Protein AF-A0A2G9SSU2-F1 (afdb_monomer)

Mean predicted aligned error: 5.49 Å

pLDDT: mean 85.01, std 10.03, range [40.97, 94.62]

Foldseek 3Di:
DVQLVVLVVVVVVVDDQFLWAFPPPDDDDDDSQDPDPTTGSHDDDDCPPPVVCVVVSVVVSVVRRCVVVVVPDDD

Radius of gyration: 13.41 Å; Cα contacts (8 Å, |Δi|>4): 74; chains: 1; bounding box: 28×36×28 Å

Secondary structur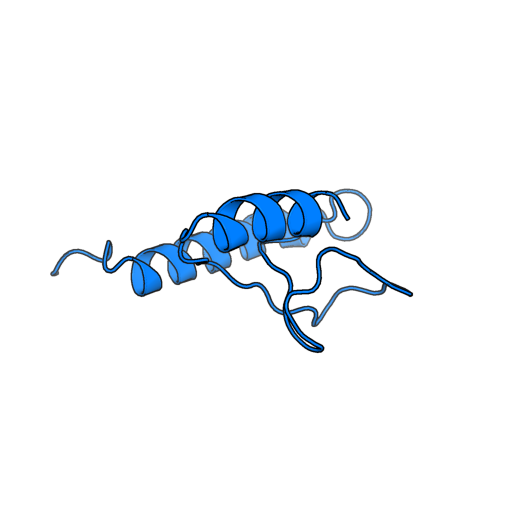e (DSSP, 8-state):
-HHHHHHHHHHTTTPPP---EE-TT---S--TTBSSSSEESS----TTT-GGGHHHHHHHHHHHHHHHTT-S---

Sequence (75 aa):
DAIGAIANAVVARGAQAFGLWPRAGYEFEQSKGLYDEQHFWGLVLDFENQSDLTDQRIKQWCAQIREELGIDAQA

Structure (mmCIF, N/CA/C/O backbone):
data_AF-A0A2G9SSU2-F1
#
_entry.id   AF-A0A2G9SSU2-F1
#
loop_
_atom_site.group_PDB
_atom_site.id
_atom_site.type_symbol
_atom_site.label_atom_id
_atom_site.label_alt_id
_atom_site.label_comp_id
_atom_site.label_asym_id
_atom_site.label_entity_id
_atom_site.label_seq_id
_atom_site.pdbx_PDB_ins_code
_atom_site.Cartn_x
_atom_site.Cartn_y
_atom_site.Cartn_z
_atom_site.occupancy
_atom_site.B_iso_or_equiv
_atom_site.auth_seq_id
_atom_site.auth_comp_id
_atom_site.auth_asym_id
_atom_site.auth_atom_id
_atom_site.pdbx_PDB_model_num
ATOM 1 N N . ASP A 1 1 ? 7.172 -9.801 -1.926 1.00 64.69 1 ASP A N 1
ATOM 2 C CA . ASP A 1 1 ? 6.738 -10.979 -1.136 1.00 64.69 1 ASP A CA 1
ATOM 3 C C . ASP A 1 1 ? 6.608 -10.785 0.370 1.00 64.69 1 ASP A C 1
ATOM 5 O O . ASP A 1 1 ? 5.569 -11.160 0.900 1.00 64.69 1 ASP A O 1
ATOM 9 N N . ALA A 1 2 ? 7.592 -10.212 1.075 1.00 80.31 2 ALA A N 1
ATOM 10 C CA . ALA A 1 2 ? 7.544 -10.084 2.542 1.00 80.31 2 ALA A CA 1
ATOM 11 C C . ALA A 1 2 ? 6.273 -9.390 3.080 1.00 80.31 2 ALA A C 1
ATOM 13 O O . ALA A 1 2 ? 5.721 -9.823 4.088 1.00 80.31 2 ALA A O 1
ATOM 14 N N . ILE A 1 3 ? 5.770 -8.375 2.366 1.00 80.81 3 ILE A N 1
ATOM 15 C CA . ILE A 1 3 ? 4.560 -7.621 2.732 1.00 80.81 3 ILE A CA 1
ATOM 16 C C . ILE A 1 3 ? 3.357 -8.553 2.934 1.00 80.81 3 ILE A C 1
ATOM 18 O O . ILE A 1 3 ? 2.686 -8.475 3.959 1.00 80.81 3 ILE A O 1
ATOM 22 N N . GLY A 1 4 ? 3.113 -9.486 2.010 1.00 81.31 4 GLY A N 1
ATOM 23 C CA . GLY A 1 4 ? 1.966 -10.388 2.124 1.00 81.31 4 GLY A CA 1
ATOM 24 C C . GLY A 1 4 ? 2.131 -11.437 3.217 1.00 81.31 4 GLY A C 1
ATOM 25 O O . GLY A 1 4 ? 1.158 -11.798 3.871 1.00 81.31 4 GLY A O 1
ATOM 26 N N . ALA A 1 5 ? 3.358 -11.889 3.492 1.00 85.38 5 ALA A N 1
ATOM 27 C CA . ALA A 1 5 ? 3.610 -12.791 4.616 1.00 85.38 5 ALA A CA 1
ATOM 28 C C . ALA A 1 5 ? 3.291 -12.119 5.965 1.00 85.38 5 ALA A C 1
ATOM 30 O O . ALA A 1 5 ? 2.656 -12.733 6.823 1.00 85.38 5 ALA A O 1
ATOM 31 N N . ILE A 1 6 ? 3.687 -10.852 6.130 1.00 85.44 6 ILE A N 1
ATOM 32 C CA . ILE A 1 6 ? 3.399 -10.060 7.333 1.00 85.44 6 ILE A CA 1
ATOM 33 C C . ILE A 1 6 ? 1.893 -9.811 7.453 1.00 85.44 6 ILE A C 1
ATOM 35 O O . ILE A 1 6 ? 1.312 -10.109 8.496 1.00 85.44 6 ILE A O 1
ATOM 39 N N . ALA A 1 7 ? 1.256 -9.330 6.382 1.00 86.50 7 ALA A N 1
ATOM 40 C CA . ALA A 1 7 ? -0.170 -9.018 6.367 1.00 86.50 7 ALA A CA 1
ATOM 41 C C . ALA A 1 7 ? -1.034 -10.246 6.691 1.00 86.50 7 ALA A C 1
ATOM 43 O O . ALA A 1 7 ? -1.869 -10.199 7.593 1.00 86.50 7 ALA A O 1
ATOM 44 N N . ASN A 1 8 ? -0.760 -11.386 6.052 1.00 85.69 8 ASN A N 1
ATOM 45 C CA . ASN A 1 8 ? -1.475 -12.631 6.329 1.00 85.69 8 ASN A CA 1
ATOM 46 C C . ASN A 1 8 ? -1.324 -13.070 7.794 1.00 85.69 8 ASN A C 1
ATOM 48 O O . ASN A 1 8 ? -2.294 -13.510 8.410 1.00 85.69 8 ASN A O 1
ATOM 52 N N . ALA A 1 9 ? -0.131 -12.926 8.382 1.00 89.25 9 ALA A N 1
ATOM 53 C CA . ALA A 1 9 ? 0.111 -13.314 9.769 1.00 89.25 9 ALA A CA 1
ATOM 54 C C . ALA A 1 9 ? -0.663 -12.450 10.781 1.00 89.25 9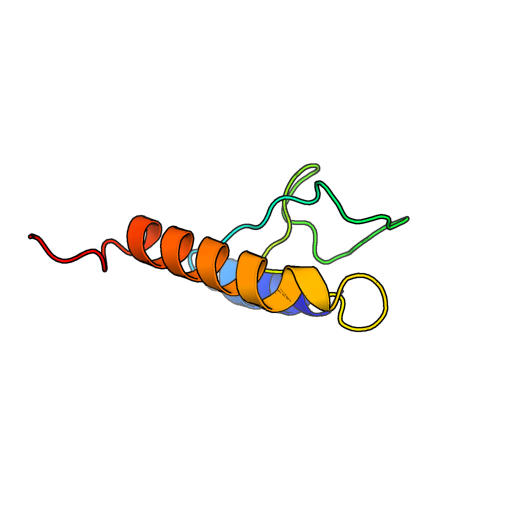 ALA A C 1
ATOM 56 O O . ALA A 1 9 ? -1.106 -12.976 11.807 1.00 89.25 9 ALA A O 1
ATOM 57 N N . VAL A 1 10 ? -0.822 -11.150 10.518 1.00 88.38 10 VAL A N 1
ATOM 58 C CA . VAL A 1 10 ? -1.551 -10.240 11.417 1.00 88.38 10 VAL A CA 1
ATOM 59 C C . VAL A 1 10 ? -3.062 -10.324 11.211 1.00 88.38 10 VAL A C 1
ATOM 61 O O . VAL A 1 10 ? -3.799 -10.411 12.192 1.00 88.38 10 VAL A O 1
ATOM 64 N N . VAL A 1 11 ? -3.534 -10.403 9.963 1.00 88.62 11 VAL A N 1
ATOM 65 C CA . VAL A 1 11 ? -4.968 -10.523 9.646 1.00 88.62 11 VAL A CA 1
ATOM 66 C C . VAL A 1 11 ? -5.534 -11.841 10.173 1.00 88.62 11 VAL A C 1
ATOM 68 O O . VAL A 1 11 ? -6.605 -11.851 10.775 1.00 88.62 11 VAL A O 1
ATOM 71 N N . ALA A 1 12 ? -4.777 -12.941 10.082 1.00 90.56 12 ALA A N 1
ATOM 72 C CA . ALA A 1 12 ? -5.167 -14.223 10.678 1.00 90.56 12 ALA A CA 1
ATOM 73 C C . ALA A 1 12 ? -5.356 -14.167 12.209 1.00 90.56 12 ALA A C 1
ATOM 75 O O . ALA A 1 12 ? -5.951 -15.072 12.789 1.00 90.56 12 ALA A O 1
ATOM 76 N N . ARG A 1 13 ? -4.854 -13.119 12.875 1.00 93.75 13 ARG A N 1
ATOM 77 C CA . ARG A 1 13 ? -5.000 -12.877 14.319 1.00 93.75 13 ARG A CA 1
ATOM 78 C C . ARG A 1 13 ? -6.065 -11.824 14.649 1.00 93.75 13 ARG A C 1
ATOM 80 O O . ARG A 1 13 ? -6.147 -11.394 15.794 1.00 93.75 13 ARG A O 1
AT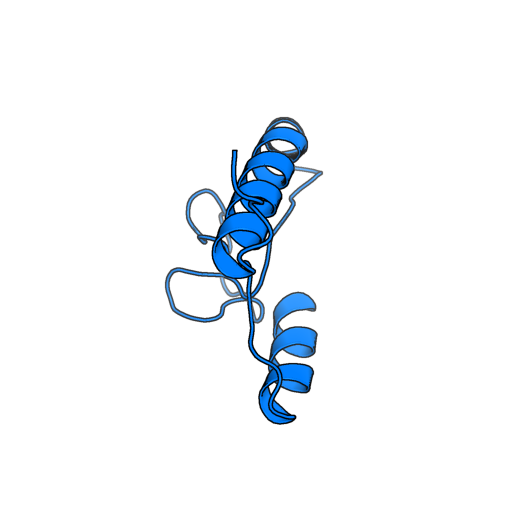OM 87 N N . GLY A 1 14 ? -6.876 -11.422 13.670 1.00 91.31 14 GLY A N 1
ATOM 88 C CA . GLY A 1 14 ? -7.955 -10.448 13.842 1.00 91.31 14 GLY A CA 1
ATOM 89 C C . GLY A 1 14 ? -7.530 -8.992 13.651 1.00 91.31 14 GLY A C 1
ATOM 90 O O . GLY A 1 14 ? -8.301 -8.097 13.989 1.00 91.31 14 GLY A O 1
ATOM 91 N N . ALA A 1 15 ? -6.328 -8.731 13.123 1.00 89.00 15 ALA A N 1
ATOM 92 C CA . ALA A 1 15 ? -5.954 -7.377 12.734 1.00 89.00 15 ALA A CA 1
ATOM 93 C C . ALA A 1 15 ? -6.746 -6.932 11.497 1.00 89.00 15 ALA A C 1
ATOM 95 O O . ALA A 1 15 ? -6.944 -7.705 10.558 1.00 89.00 15 ALA A O 1
ATOM 96 N N . GLN A 1 16 ? -7.147 -5.664 11.479 1.00 86.88 16 GLN A N 1
ATOM 97 C CA . GLN A 1 16 ? -7.699 -5.014 10.297 1.00 86.88 16 GLN A CA 1
ATOM 98 C C . GLN A 1 16 ? -6.557 -4.410 9.473 1.00 86.88 16 GLN A C 1
ATOM 100 O O . GLN A 1 16 ? -5.683 -3.737 10.021 1.00 86.88 16 GLN A O 1
ATOM 105 N N . ALA A 1 17 ? -6.550 -4.676 8.168 1.00 87.00 17 ALA A N 1
ATOM 106 C CA . ALA A 1 17 ? -5.583 -4.092 7.247 1.00 87.00 17 ALA A CA 1
ATOM 107 C C . ALA A 1 17 ? -6.061 -2.715 6.763 1.00 87.00 17 ALA A C 1
ATOM 109 O O . ALA A 1 17 ? -7.243 -2.534 6.475 1.00 87.00 17 ALA A O 1
ATOM 110 N N . PHE A 1 18 ? -5.117 -1.784 6.654 1.00 89.44 18 PHE A N 1
ATOM 111 C CA . PHE A 1 18 ? -5.291 -0.423 6.151 1.00 89.44 18 PHE A CA 1
ATOM 112 C C . PHE A 1 18 ? -4.147 -0.104 5.182 1.00 89.44 18 PHE A C 1
ATOM 114 O O . PHE A 1 18 ? -3.078 -0.716 5.260 1.00 89.44 18 PHE A O 1
ATOM 121 N N . GLY A 1 19 ? -4.354 0.851 4.282 1.00 91.00 19 GLY A N 1
ATOM 122 C CA . GLY A 1 19 ? -3.359 1.304 3.321 1.00 91.00 19 GLY A CA 1
ATOM 123 C C . GLY A 1 19 ? -3.123 0.312 2.186 1.00 91.00 19 GLY A C 1
ATOM 124 O O . GLY A 1 19 ? -1.980 0.159 1.749 1.00 91.00 19 GLY A O 1
ATOM 125 N N . LEU A 1 20 ? -4.173 -0.375 1.719 1.0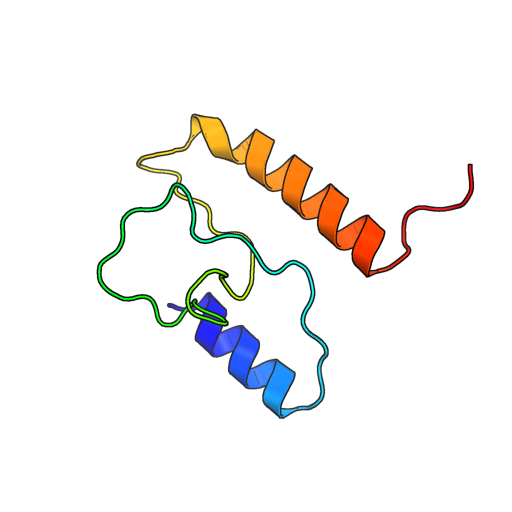0 92.81 20 LEU A N 1
ATOM 126 C CA . LEU A 1 20 ? -4.094 -1.199 0.509 1.00 92.81 20 LEU A CA 1
ATOM 127 C C . LEU A 1 20 ? -3.619 -0.338 -0.665 1.00 92.81 20 LEU A C 1
ATOM 129 O O . LEU A 1 20 ? -4.105 0.774 -0.856 1.00 92.81 20 LEU A O 1
ATOM 133 N N . TRP A 1 21 ? -2.670 -0.836 -1.453 1.00 93.50 21 TRP A N 1
ATOM 134 C CA . TRP A 1 21 ? -2.001 -0.020 -2.469 1.00 93.50 21 TRP A CA 1
ATOM 135 C C . TRP A 1 21 ? -2.238 -0.563 -3.878 1.00 93.50 21 TRP A C 1
ATOM 137 O O . TRP A 1 21 ? -2.047 -1.759 -4.086 1.00 93.50 21 TRP A O 1
ATOM 147 N N . PRO A 1 22 ? -2.622 0.255 -4.872 1.00 91.38 22 PRO A N 1
ATOM 148 C CA . PRO A 1 22 ? -2.887 -0.236 -6.220 1.00 91.38 22 PRO A CA 1
ATOM 149 C C . PRO A 1 22 ? -1.642 -0.865 -6.858 1.00 91.38 22 PRO A C 1
ATOM 151 O O . PRO A 1 22 ? -0.535 -0.331 -6.781 1.00 91.38 22 PRO A O 1
ATOM 154 N N . ARG A 1 23 ? -1.837 -1.982 -7.569 1.00 89.56 23 ARG A N 1
ATOM 155 C CA . ARG A 1 23 ? -0.781 -2.630 -8.366 1.00 89.56 23 ARG A CA 1
ATOM 156 C C . ARG A 1 23 ? -0.441 -1.884 -9.654 1.00 89.56 23 ARG A C 1
ATOM 158 O O . ARG A 1 23 ? 0.512 -2.247 -10.342 1.00 89.56 23 ARG A O 1
ATOM 165 N N . ALA A 1 24 ? -1.273 -0.918 -10.037 1.00 86.88 24 ALA A N 1
ATOM 166 C CA . ALA A 1 24 ? -1.096 -0.148 -11.257 1.00 86.88 24 ALA A CA 1
ATOM 167 C C . ALA A 1 24 ? 0.234 0.621 -11.212 1.00 86.88 24 ALA A C 1
ATOM 169 O O . ALA A 1 24 ? 0.570 1.245 -10.208 1.00 86.88 24 ALA A O 1
ATOM 170 N N . GLY A 1 25 ? 0.994 0.572 -12.308 1.00 81.38 25 GLY A N 1
ATOM 171 C CA . GLY A 1 25 ? 2.307 1.219 -12.397 1.00 81.38 25 GLY A CA 1
ATOM 172 C C . GLY A 1 25 ? 3.481 0.384 -11.876 1.00 81.38 25 GLY A C 1
ATOM 173 O O . GLY A 1 25 ? 4.577 0.928 -11.756 1.00 81.38 25 GLY A O 1
ATOM 174 N N . TYR A 1 26 ? 3.278 -0.908 -11.599 1.00 83.25 26 TYR A N 1
ATOM 175 C CA . TYR A 1 26 ? 4.345 -1.872 -11.311 1.00 83.25 26 TYR A CA 1
ATOM 176 C C . TYR A 1 26 ? 4.300 -3.024 -12.320 1.00 83.25 26 TYR A C 1
ATOM 178 O O . TYR A 1 26 ? 3.230 -3.579 -12.585 1.00 83.25 26 TYR A O 1
ATOM 186 N N . GLU A 1 27 ? 5.462 -3.417 -12.839 1.00 78.00 27 GLU A N 1
ATOM 187 C CA . GLU A 1 27 ? 5.621 -4.619 -13.658 1.00 78.00 27 GLU A CA 1
ATOM 188 C C . GLU A 1 27 ? 6.180 -5.752 -12.796 1.00 78.00 27 GLU A C 1
ATOM 190 O O . GLU A 1 27 ? 7.228 -5.618 -12.169 1.00 78.00 27 GLU A O 1
ATOM 195 N N . PHE A 1 28 ? 5.450 -6.862 -12.717 1.00 79.50 28 PHE A N 1
ATOM 196 C CA . PHE A 1 28 ? 5.859 -8.053 -11.976 1.00 79.50 28 PHE A CA 1
ATOM 197 C C . PHE A 1 28 ? 5.121 -9.286 -12.509 1.00 79.50 28 PHE A C 1
ATOM 199 O O . PHE A 1 28 ? 3.974 -9.182 -12.947 1.00 79.50 28 PHE A O 1
ATOM 206 N N . GLU A 1 29 ? 5.759 -10.457 -12.440 1.00 70.88 29 GLU A N 1
ATOM 207 C CA . GLU A 1 29 ? 5.173 -11.716 -12.925 1.00 70.88 29 GLU A CA 1
ATOM 208 C C . GLU A 1 29 ? 4.186 -12.317 -11.913 1.00 70.88 29 GLU A C 1
ATOM 210 O O . GLU A 1 29 ? 3.020 -12.549 -12.226 1.00 70.88 29 GLU A O 1
ATOM 215 N N . GLN A 1 30 ? 4.627 -12.522 -10.670 1.00 69.75 30 GLN A N 1
ATOM 216 C CA . GLN A 1 30 ? 3.794 -12.926 -9.536 1.00 69.75 30 GLN A CA 1
ATOM 217 C C . GLN A 1 30 ? 4.329 -12.281 -8.258 1.00 69.75 30 GLN A C 1
ATOM 219 O O . GLN A 1 30 ? 5.537 -12.183 -8.063 1.00 69.75 30 GLN A O 1
ATOM 224 N N . SER A 1 31 ? 3.431 -11.848 -7.372 1.00 76.44 31 SER A N 1
ATOM 225 C CA . SER A 1 31 ? 3.806 -11.290 -6.073 1.00 76.44 31 SER A CA 1
ATOM 226 C C . SER A 1 31 ? 2.913 -11.863 -4.988 1.00 76.44 31 SER A C 1
ATOM 228 O O . SER A 1 31 ? 1.693 -11.709 -5.030 1.00 76.44 31 SER A O 1
ATOM 230 N N . LYS A 1 32 ? 3.525 -12.457 -3.959 1.00 75.44 32 LYS A N 1
ATOM 231 C CA . LYS A 1 32 ? 2.818 -12.867 -2.733 1.00 75.44 32 LYS A CA 1
ATOM 232 C C . LYS A 1 32 ? 2.372 -11.669 -1.896 1.00 75.44 32 LYS A C 1
ATOM 234 O O . LYS A 1 32 ? 1.718 -11.857 -0.881 1.00 75.44 32 LYS A O 1
ATOM 239 N N . GLY A 1 33 ? 2.766 -10.453 -2.281 1.00 79.25 33 GLY A N 1
ATOM 240 C CA . GLY A 1 33 ? 2.343 -9.207 -1.646 1.00 79.25 33 GLY A CA 1
ATOM 241 C C . GLY A 1 33 ? 0.965 -8.713 -2.080 1.00 79.25 33 GLY A C 1
ATOM 242 O O . GLY A 1 33 ? 0.511 -7.712 -1.530 1.00 79.25 33 GLY A O 1
ATOM 243 N N . LEU A 1 34 ? 0.323 -9.369 -3.051 1.00 83.38 34 LEU A N 1
ATOM 244 C CA . LEU A 1 34 ? -1.024 -9.023 -3.494 1.00 83.38 34 LEU A CA 1
ATOM 245 C C . LEU A 1 34 ? -2.074 -9.417 -2.445 1.00 83.38 34 LEU A C 1
ATOM 247 O O . LEU A 1 34 ? -2.057 -10.529 -1.917 1.00 83.38 34 LEU A O 1
ATOM 251 N N . TYR A 1 35 ? -2.959 -8.471 -2.150 1.00 83.31 35 TYR A N 1
ATOM 252 C CA . TYR A 1 35 ? -4.190 -8.672 -1.394 1.00 83.31 35 TYR A CA 1
ATOM 253 C C . TYR A 1 35 ? -5.264 -9.305 -2.284 1.00 83.31 35 TYR A C 1
ATOM 255 O O . TYR A 1 35 ? -5.872 -10.307 -1.915 1.00 83.31 35 TYR A O 1
ATOM 263 N N . ASP A 1 36 ? -5.439 -8.741 -3.478 1.00 85.62 36 ASP A N 1
ATOM 264 C CA . ASP A 1 36 ? -6.346 -9.205 -4.525 1.00 85.62 36 ASP A CA 1
ATOM 265 C C . ASP A 1 36 ? -5.674 -9.042 -5.907 1.00 85.62 36 ASP A C 1
ATOM 267 O O . ASP A 1 36 ? -4.463 -8.839 -6.011 1.00 85.62 36 ASP A O 1
ATOM 271 N N . GLU A 1 37 ? -6.434 -9.146 -6.998 1.00 8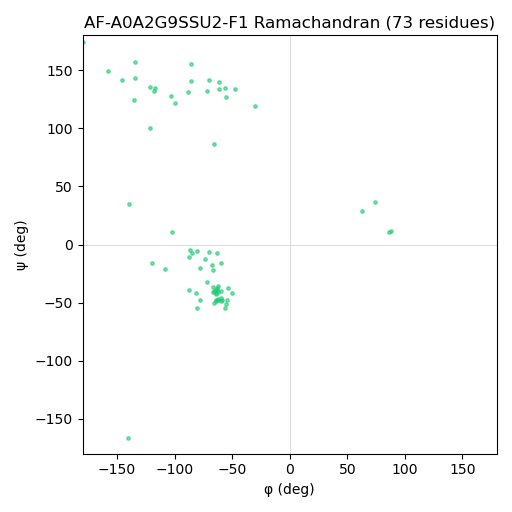4.12 37 GLU A N 1
ATOM 272 C CA . GLU A 1 37 ? -5.885 -9.006 -8.353 1.00 84.12 37 GLU A CA 1
ATOM 273 C C . GLU A 1 37 ? -5.397 -7.583 -8.687 1.00 84.12 37 GLU A C 1
ATOM 275 O O . GLU A 1 37 ? -4.630 -7.409 -9.638 1.00 84.12 37 GLU A O 1
ATOM 280 N N . GLN A 1 38 ? -5.814 -6.571 -7.920 1.00 87.25 38 GLN A N 1
ATOM 281 C CA . GLN A 1 38 ? -5.632 -5.143 -8.195 1.00 87.25 38 GLN A CA 1
ATOM 282 C C . GLN A 1 38 ? -4.834 -4.386 -7.118 1.00 87.25 38 GLN A C 1
ATOM 284 O O . GLN A 1 38 ? -4.331 -3.296 -7.399 1.00 87.25 38 GLN A O 1
ATOM 289 N N . HIS A 1 39 ? -4.653 -4.947 -5.924 1.00 89.25 39 HIS A N 1
ATOM 290 C CA . HIS A 1 39 ? -4.093 -4.264 -4.763 1.00 89.25 39 HIS A CA 1
ATOM 291 C C . HIS A 1 39 ? -3.039 -5.109 -4.050 1.00 89.25 39 HIS A C 1
ATOM 293 O O . HIS A 1 39 ? -3.165 -6.321 -3.890 1.00 89.25 39 HIS A O 1
ATOM 299 N N . PHE A 1 40 ? -2.004 -4.440 -3.558 1.00 90.62 40 PHE A N 1
ATOM 300 C CA . PHE A 1 40 ? -1.062 -4.943 -2.575 1.00 90.62 40 PHE A CA 1
ATOM 301 C C . PHE A 1 40 ? -1.585 -4.723 -1.158 1.00 90.62 40 PHE A C 1
ATOM 303 O O . PHE A 1 40 ? -2.320 -3.777 -0.883 1.00 90.62 40 PHE A O 1
ATOM 310 N N . TRP A 1 41 ? -1.102 -5.549 -0.233 1.00 89.25 41 TRP A N 1
ATOM 311 C CA . TRP A 1 41 ? -1.349 -5.414 1.205 1.00 89.25 41 TRP A CA 1
ATOM 312 C C . TRP A 1 41 ? -0.785 -4.125 1.840 1.00 89.25 41 TRP A C 1
ATOM 314 O O . TRP A 1 41 ? -1.026 -3.878 3.017 1.00 89.25 41 TRP A O 1
ATOM 324 N N . GLY A 1 42 ? -0.010 -3.328 1.100 1.00 90.00 42 GLY A N 1
ATOM 325 C CA . GLY A 1 42 ? 0.608 -2.092 1.576 1.00 90.00 42 GLY A CA 1
ATOM 326 C C . GLY A 1 42 ? 1.421 -1.397 0.485 1.00 90.00 42 GLY A C 1
ATOM 327 O O . GLY A 1 42 ? 1.608 -1.952 -0.601 1.00 90.00 42 GLY A O 1
ATOM 328 N N . LEU A 1 43 ? 1.926 -0.197 0.784 1.00 91.25 43 LEU A N 1
ATOM 329 C CA . LEU A 1 43 ? 2.748 0.590 -0.136 1.00 91.25 43 LEU A CA 1
ATOM 330 C C . LEU A 1 43 ? 3.971 -0.197 -0.623 1.00 91.25 43 LEU A C 1
ATOM 332 O O . LEU A 1 43 ? 4.785 -0.677 0.168 1.00 91.25 43 LEU A O 1
ATOM 336 N N . VAL A 1 44 ? 4.123 -0.266 -1.944 1.00 89.56 44 VAL A N 1
ATOM 337 C CA . VAL A 1 44 ? 5.299 -0.840 -2.600 1.00 89.56 44 VAL A CA 1
ATOM 338 C C . VAL A 1 44 ? 6.183 0.294 -3.106 1.00 89.56 44 VAL A C 1
ATOM 340 O O . VAL A 1 44 ? 5.724 1.182 -3.822 1.00 89.56 44 VAL A O 1
ATOM 343 N N . LEU A 1 45 ? 7.463 0.271 -2.755 1.00 88.69 45 LEU A N 1
ATOM 344 C CA . LEU A 1 45 ? 8.451 1.232 -3.240 1.00 88.69 45 LEU A CA 1
ATOM 345 C C . LEU A 1 45 ? 9.513 0.492 -4.040 1.00 88.69 45 LEU A C 1
ATOM 347 O O . LEU A 1 45 ? 9.989 -0.561 -3.619 1.00 88.69 45 LEU A O 1
ATOM 351 N N . ASP A 1 46 ? 9.861 1.057 -5.189 1.00 86.56 46 ASP A N 1
ATOM 352 C CA . ASP A 1 46 ? 10.926 0.566 -6.053 1.00 86.56 46 ASP A CA 1
ATOM 353 C C . ASP A 1 46 ? 11.951 1.690 -6.214 1.00 86.56 46 ASP A C 1
ATOM 355 O O . ASP A 1 46 ? 11.732 2.651 -6.951 1.00 86.56 46 ASP A O 1
ATOM 359 N N . PHE A 1 47 ? 13.040 1.584 -5.455 1.00 80.88 47 PHE A N 1
ATOM 360 C CA . PHE A 1 47 ? 14.108 2.581 -5.423 1.00 80.88 47 PHE A CA 1
ATOM 361 C C . PHE A 1 47 ? 15.052 2.486 -6.623 1.00 80.88 47 PHE A C 1
ATOM 363 O O . PHE A 1 47 ? 15.735 3.460 -6.914 1.00 80.88 47 PHE A O 1
ATOM 370 N N . GLU A 1 48 ? 15.088 1.347 -7.315 1.00 84.69 48 GLU A N 1
ATOM 371 C CA . GLU A 1 48 ? 16.013 1.121 -8.429 1.00 84.69 48 GLU A CA 1
ATOM 372 C C . GLU A 1 48 ? 15.405 1.616 -9.749 1.00 84.69 48 GLU A C 1
ATOM 374 O O . GLU A 1 48 ? 16.098 2.225 -10.559 1.00 84.69 48 GLU A O 1
ATOM 379 N N . ASN A 1 49 ? 14.099 1.400 -9.953 1.00 82.62 49 ASN A N 1
ATOM 380 C CA . ASN A 1 49 ? 13.429 1.716 -11.221 1.00 82.62 49 ASN A CA 1
ATOM 381 C C . ASN A 1 49 ? 12.497 2.933 -11.146 1.00 82.62 49 ASN A C 1
ATOM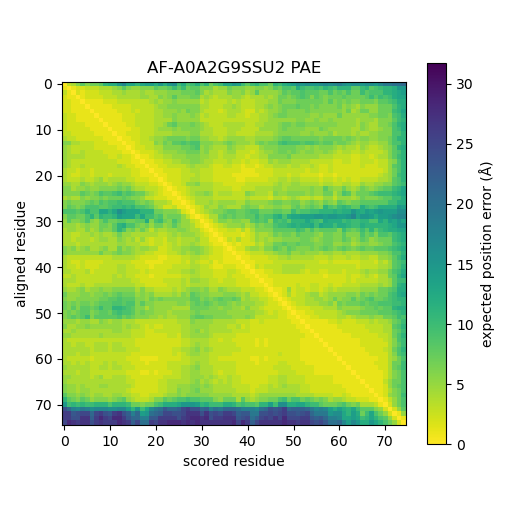 383 O O . ASN A 1 49 ? 12.136 3.499 -12.177 1.00 82.62 49 ASN A O 1
ATOM 387 N N . GLN A 1 50 ? 12.039 3.309 -9.948 1.00 85.56 50 GLN A N 1
ATOM 388 C CA . GLN A 1 50 ? 11.004 4.333 -9.755 1.00 85.56 50 GLN A CA 1
ATOM 389 C C . GLN A 1 50 ? 11.306 5.244 -8.555 1.00 85.56 50 GLN A C 1
ATOM 391 O O . GLN A 1 50 ? 10.383 5.707 -7.876 1.00 85.56 50 GLN A O 1
ATOM 396 N N . SER A 1 51 ? 12.590 5.532 -8.307 1.00 87.56 51 SER A N 1
ATOM 397 C CA . SER A 1 51 ? 13.046 6.388 -7.202 1.00 87.56 51 SER A CA 1
ATOM 398 C C . SER A 1 51 ? 12.299 7.719 -7.145 1.00 87.56 51 SER A C 1
ATOM 400 O O . SER A 1 51 ? 11.862 8.128 -6.071 1.00 87.56 51 SER A O 1
ATOM 402 N N . ASP A 1 52 ? 12.061 8.336 -8.302 1.00 90.06 52 ASP A N 1
ATOM 403 C CA . ASP A 1 52 ? 11.425 9.651 -8.433 1.00 90.06 52 ASP A CA 1
ATOM 404 C C . ASP A 1 52 ? 9.950 9.654 -7.997 1.00 90.06 52 ASP A C 1
ATOM 406 O O . ASP A 1 52 ? 9.401 10.692 -7.632 1.00 90.06 52 ASP A O 1
ATOM 410 N N . LEU A 1 53 ? 9.300 8.485 -7.989 1.00 90.31 53 LEU A N 1
ATOM 411 C CA . LEU A 1 53 ? 7.917 8.331 -7.535 1.00 90.31 53 LEU A CA 1
ATOM 412 C C . LEU A 1 53 ? 7.819 8.088 -6.025 1.00 90.31 53 LEU A C 1
ATOM 414 O O . LEU A 1 53 ? 6.719 8.137 -5.476 1.00 90.31 53 LEU A O 1
ATOM 418 N N . THR A 1 54 ? 8.937 7.829 -5.343 1.00 90.38 54 THR A N 1
ATOM 419 C CA . THR A 1 54 ? 8.960 7.437 -3.925 1.00 90.38 54 THR A CA 1
ATOM 420 C C . THR A 1 54 ? 8.259 8.462 -3.042 1.00 90.38 54 THR A C 1
ATOM 422 O O . THR A 1 54 ? 7.300 8.125 -2.347 1.00 90.38 54 THR A O 1
ATOM 425 N N . ASP A 1 55 ? 8.675 9.726 -3.118 1.00 91.50 55 ASP A N 1
ATOM 426 C CA . ASP A 1 55 ? 8.113 10.791 -2.284 1.00 91.50 55 ASP A CA 1
ATOM 427 C C . ASP A 1 55 ? 6.626 11.014 -2.561 1.00 91.50 55 ASP A C 1
ATOM 429 O O . ASP A 1 55 ? 5.835 11.240 -1.641 1.00 91.50 55 ASP A O 1
ATOM 433 N 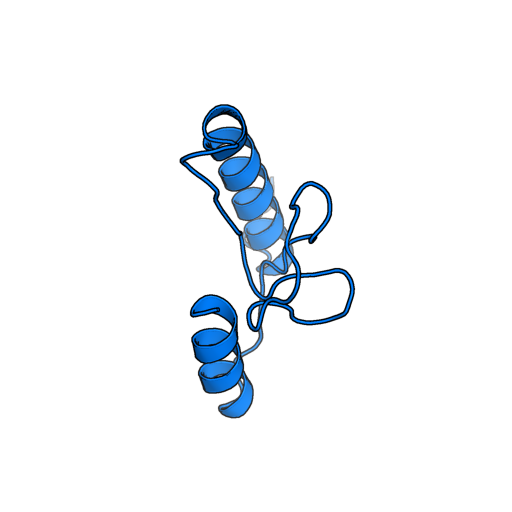N . GLN A 1 56 ? 6.230 10.942 -3.833 1.00 92.75 56 GLN A N 1
ATOM 434 C CA . GLN A 1 56 ? 4.835 11.092 -4.228 1.00 92.75 56 GLN A CA 1
ATOM 435 C C . GLN A 1 56 ? 3.981 9.956 -3.660 1.00 92.75 56 GLN A C 1
ATOM 437 O O . GLN A 1 56 ? 2.927 10.215 -3.076 1.00 92.75 56 GLN A O 1
ATOM 442 N N . ARG A 1 57 ? 4.438 8.710 -3.801 1.00 93.50 57 ARG A N 1
ATOM 443 C CA . ARG A 1 57 ? 3.709 7.529 -3.334 1.00 93.50 57 ARG A CA 1
ATOM 444 C C . ARG A 1 57 ? 3.596 7.497 -1.814 1.00 93.50 57 ARG A C 1
ATOM 446 O O . ARG A 1 57 ? 2.519 7.212 -1.304 1.00 93.50 57 ARG A O 1
ATOM 453 N N . ILE A 1 58 ? 4.655 7.874 -1.090 1.00 93.38 58 ILE A N 1
ATOM 454 C CA . ILE A 1 58 ? 4.613 8.002 0.376 1.00 93.38 58 ILE A CA 1
ATOM 455 C C . ILE A 1 58 ? 3.565 9.036 0.794 1.00 93.38 58 ILE A C 1
ATOM 457 O O . ILE A 1 58 ? 2.736 8.749 1.652 1.00 93.38 58 ILE A O 1
ATOM 461 N N . LYS A 1 59 ? 3.557 10.226 0.177 1.00 93.12 59 LYS A N 1
ATOM 462 C CA . LYS A 1 59 ? 2.571 11.274 0.499 1.00 93.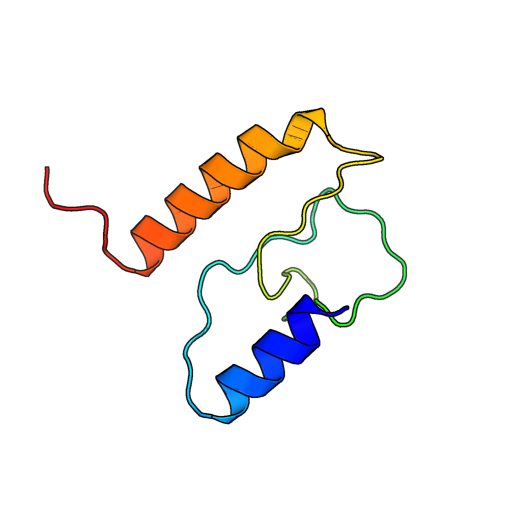12 59 LYS A CA 1
ATOM 463 C C . LYS A 1 59 ? 1.137 10.805 0.262 1.00 93.12 59 LYS A C 1
ATOM 465 O O . LYS A 1 59 ? 0.284 11.015 1.120 1.00 93.12 59 LYS A O 1
ATOM 470 N N . GLN A 1 60 ? 0.885 10.164 -0.877 1.00 93.56 60 GLN A N 1
ATOM 471 C CA . GLN A 1 60 ? -0.431 9.624 -1.225 1.00 93.56 60 GLN A CA 1
ATOM 472 C C . GLN A 1 60 ? -0.878 8.539 -0.241 1.00 93.56 60 GLN A C 1
ATOM 474 O O . GLN A 1 60 ? -1.993 8.595 0.268 1.00 93.56 60 GLN A O 1
ATOM 479 N N . TRP A 1 61 ? 0.006 7.598 0.081 1.00 94.62 61 TRP A N 1
ATOM 480 C CA . TRP A 1 61 ? -0.299 6.506 1.000 1.00 94.62 61 TRP A CA 1
ATOM 481 C C . TRP A 1 61 ? -0.543 6.990 2.434 1.00 94.62 61 TRP A C 1
ATOM 483 O O . TRP A 1 61 ? -1.483 6.549 3.090 1.00 94.62 61 TRP A O 1
ATOM 493 N N . CYS A 1 62 ? 0.250 7.951 2.913 1.00 92.75 62 CYS A N 1
ATOM 494 C CA . CYS A 1 62 ? 0.022 8.575 4.214 1.00 92.75 62 CYS A CA 1
ATOM 495 C C . CYS A 1 62 ? -1.326 9.306 4.270 1.00 92.75 62 CYS A C 1
ATOM 4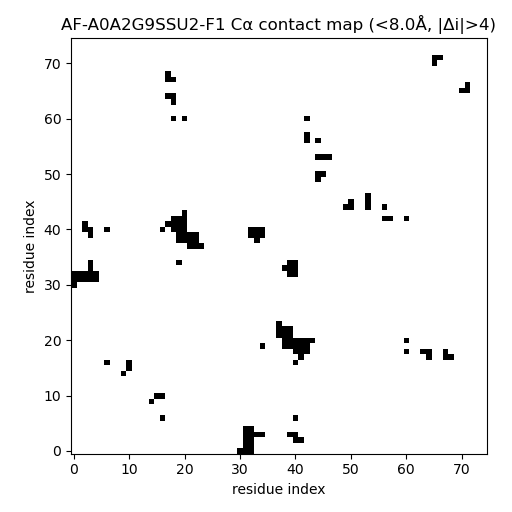97 O O . CYS A 1 62 ? -2.008 9.225 5.289 1.00 92.75 62 CYS A O 1
ATOM 499 N N . ALA A 1 63 ? -1.718 10.012 3.203 1.00 92.31 63 ALA A N 1
ATOM 500 C CA . ALA A 1 63 ? -3.027 10.661 3.131 1.00 92.31 63 ALA A CA 1
ATOM 501 C C . ALA A 1 63 ? -4.165 9.629 3.188 1.00 92.31 63 ALA A C 1
ATOM 503 O O . ALA A 1 63 ? -5.051 9.757 4.026 1.00 92.31 63 ALA A O 1
ATOM 504 N N . GLN A 1 64 ? -4.066 8.562 2.390 1.00 93.19 64 GLN A N 1
ATOM 505 C CA . GLN A 1 64 ? -5.020 7.453 2.387 1.00 93.19 64 GLN A CA 1
ATOM 506 C C . GLN A 1 64 ? -5.189 6.835 3.784 1.00 93.19 64 GLN A C 1
ATOM 508 O O . GLN A 1 64 ? -6.305 6.708 4.273 1.00 93.19 64 GLN A O 1
ATOM 513 N N . ILE A 1 65 ? -4.093 6.481 4.463 1.00 92.25 65 ILE A N 1
ATOM 514 C CA . ILE A 1 65 ? -4.169 5.869 5.800 1.00 92.25 65 ILE A CA 1
ATOM 515 C C . ILE A 1 65 ? -4.793 6.816 6.820 1.00 92.25 65 ILE A C 1
ATOM 517 O O . ILE A 1 65 ? -5.514 6.372 7.712 1.00 92.25 65 ILE A O 1
ATOM 521 N N . ARG A 1 66 ? -4.508 8.118 6.726 1.00 90.00 66 ARG A N 1
ATOM 522 C CA . ARG A 1 66 ? -5.099 9.103 7.636 1.00 90.00 66 ARG A CA 1
ATOM 523 C C . ARG A 1 66 ? -6.611 9.186 7.467 1.00 90.00 66 ARG A C 1
ATOM 525 O O . ARG A 1 66 ? -7.298 9.214 8.486 1.00 90.00 66 ARG A O 1
ATOM 532 N N . GLU A 1 67 ? -7.111 9.154 6.234 1.00 90.69 67 GLU A N 1
ATOM 533 C CA . GLU A 1 67 ? -8.549 9.076 5.962 1.00 90.69 67 GLU A CA 1
ATOM 534 C C . GLU A 1 67 ? -9.142 7.760 6.478 1.00 90.69 67 GLU A C 1
ATOM 536 O O . GLU A 1 67 ? -10.130 7.773 7.210 1.00 90.69 67 GLU A O 1
ATOM 541 N N . GLU A 1 68 ? -8.511 6.625 6.169 1.00 90.31 68 GLU A N 1
ATOM 542 C CA . GLU A 1 68 ? -8.995 5.300 6.574 1.00 90.31 68 GLU A CA 1
ATOM 543 C C . GLU A 1 68 ? -9.041 5.107 8.099 1.00 90.31 68 GLU A C 1
ATOM 545 O O . GLU A 1 68 ? -9.949 4.456 8.619 1.00 90.31 68 GLU A O 1
ATOM 550 N N . LEU A 1 69 ? -8.075 5.676 8.824 1.00 88.62 69 LEU A N 1
ATOM 551 C CA . LEU A 1 69 ? -8.020 5.638 10.287 1.00 88.62 69 LEU A CA 1
ATOM 552 C C . LEU A 1 69 ? -8.822 6.769 10.950 1.00 88.62 69 LEU A C 1
ATOM 554 O O . LEU A 1 69 ? -8.895 6.814 12.178 1.00 88.62 69 LEU A O 1
ATOM 558 N N . GLY A 1 70 ? -9.393 7.697 10.175 1.00 87.44 70 GLY A N 1
ATOM 559 C CA . GLY A 1 70 ? -10.086 8.873 10.708 1.00 87.44 70 GLY A CA 1
ATOM 560 C C . GLY A 1 70 ? -9.176 9.809 11.515 1.00 87.44 70 GLY A C 1
ATOM 561 O O . GLY A 1 70 ? -9.633 10.462 12.449 1.00 87.44 70 GLY A O 1
ATOM 562 N N . ILE A 1 71 ? -7.879 9.852 11.190 1.00 83.69 71 ILE A N 1
ATOM 563 C CA . ILE A 1 71 ? -6.864 10.705 11.844 1.00 83.69 71 ILE A CA 1
ATOM 564 C C . ILE A 1 71 ? -6.841 12.112 11.220 1.00 83.69 71 ILE A C 1
ATOM 566 O O . ILE A 1 71 ? -6.187 13.025 11.732 1.00 83.69 71 ILE A O 1
ATOM 570 N N . ASP A 1 72 ? -7.586 12.328 10.135 1.00 67.56 72 ASP A N 1
ATOM 571 C CA . ASP A 1 72 ? -7.980 13.667 9.709 1.00 67.56 72 ASP A CA 1
ATOM 572 C C . ASP A 1 72 ? -8.927 14.277 10.747 1.00 67.56 72 ASP A C 1
ATOM 574 O O . ASP A 1 72 ? -10.150 14.159 10.697 1.00 67.56 72 ASP A O 1
ATOM 578 N N . ALA A 1 73 ? -8.295 14.899 11.743 1.00 54.22 73 ALA A N 1
ATOM 579 C CA . ALA A 1 73 ? -8.921 15.789 12.692 1.00 54.22 73 ALA A CA 1
ATOM 580 C C . ALA A 1 73 ? -9.789 16.795 11.937 1.00 54.22 73 ALA A C 1
ATOM 582 O O . ALA A 1 73 ? -9.352 17.400 10.957 1.00 54.22 73 ALA A O 1
ATOM 583 N N . GLN A 1 74 ? -11.002 16.976 12.450 1.00 45.28 74 GLN A N 1
ATOM 584 C CA . GLN A 1 74 ? -11.805 18.169 12.241 1.00 45.28 74 GLN A CA 1
ATOM 585 C C . GLN A 1 74 ? -10.921 19.411 12.055 1.00 45.28 74 GLN A C 1
ATOM 587 O O . GLN A 1 74 ? -10.167 19.784 12.958 1.00 45.28 74 GLN A O 1
ATOM 592 N N . ALA A 1 75 ? -11.056 20.035 10.889 1.00 40.97 75 ALA A N 1
ATOM 593 C CA . ALA A 1 75 ? -10.813 21.452 10.679 1.00 40.97 75 ALA A CA 1
ATOM 594 C C . ALA A 1 75 ? -12.143 22.084 10.265 1.00 40.97 75 ALA A C 1
ATOM 596 O O . ALA A 1 75 ? -12.832 21.480 9.409 1.00 40.97 75 ALA A O 1
#

Nearest PDB structures (foldseek):
  1ahn-assembly1_A  TM=9.760E-01  e=2.826E-05  Escherichia coli
  2v5u-assembly1_A  TM=9.732E-01  e=2.826E-05  Nostoc sp. PCC 7119
  1qhe-assembly1_A  TM=9.659E-01  e=3.994E-05  Nostoc sp. PCC 7119
  3esz-assembly2_B  TM=9.643E-01  e=6.482E-05  Nostoc sp. PCC 7119
  2fcr-assembly1_A  TM=9.006E-01  e=1.923E-03  Chondrus crispus

Solvent-accessible surface area (backbone atoms only — not comparable to full-atom values): 4628 Å² total; per-residue (Å²): 79,68,60,21,58,52,48,53,62,43,41,78,72,74,47,83,88,71,42,69,24,70,46,76,96,62,92,79,94,82,60,61,21,45,69,54,101,57,27,20,53,37,82,84,81,49,72,88,87,41,48,88,49,43,67,58,52,52,54,52,47,54,51,50,34,28,59,77,69,61,64,65,66,91,127